Protein AF-A0A1H2CVJ2-F1 (afdb_monomer_lite)

Radius of gyration: 19.76 Å; chains: 1; bounding box: 52×54×50 Å

Organism: NCBI:txid113562

Foldseek 3Di:
DDDPPDDDPCNPPCPVVLDDPCVPPPLVVVQCVVPVQQQAPQPRHGDQDDKDFCDDDSPSPSVGIGGHHAPVCCVVVVDVDHRVVVVVVVVVVVVVVVVVVVVPDPDDPDPVPD

Sequence (114 aa):
MATRQGRTPWEGSTRRRRLPANWDSELKPAAHQRNPQHICHWCGRPDGNDLDHLQRGDDHRIENLDWIHGRNDVLAGRSERNCHGEKSGAEGAAAAAAKLRAQRRPPEPHPAFT

pLDDT: mean 87.21, std 14.04, range [41.03, 98.44]

Secondary structure (DSSP, 8-state):
-----PPPTTTT--GGGGS-TTIIIIIHHHHHHH-TT---TTT--S---EEEESSSSS---GGGEEEE--HHHHHTTS-SS-HHHHHHHHHHHHHHHHHHHHHTSPPPPPTT--

Structure (mmCIF, N/CA/C/O backbone):
data_AF-A0A1H2CVJ2-F1
#
_entry.id   AF-A0A1H2CVJ2-F1
#
loop_
_atom_site.group_PDB
_atom_site.id
_atom_site.type_symbol
_atom_site.label_atom_id
_atom_site.label_alt_id
_atom_site.label_comp_id
_atom_site.label_asym_id
_atom_site.label_entity_id
_atom_site.label_seq_id
_atom_site.pdbx_PDB_ins_code
_atom_site.Cartn_x
_atom_site.Cartn_y
_atom_site.Cartn_z
_atom_site.occupancy
_atom_site.B_iso_or_equiv
_atom_site.auth_seq_id
_atom_site.auth_comp_id
_atom_site.auth_asym_id
_atom_site.auth_atom_id
_atom_site.pdbx_PDB_model_num
ATOM 1 N N . MET A 1 1 ? -2.297 35.483 -21.892 1.00 41.03 1 MET A N 1
ATOM 2 C CA . MET A 1 1 ? -1.311 34.456 -21.489 1.00 41.03 1 MET A CA 1
ATOM 3 C C . MET A 1 1 ? -2.075 33.186 -21.147 1.00 41.03 1 MET A C 1
ATOM 5 O O . MET A 1 1 ? -2.761 33.167 -20.137 1.00 41.03 1 M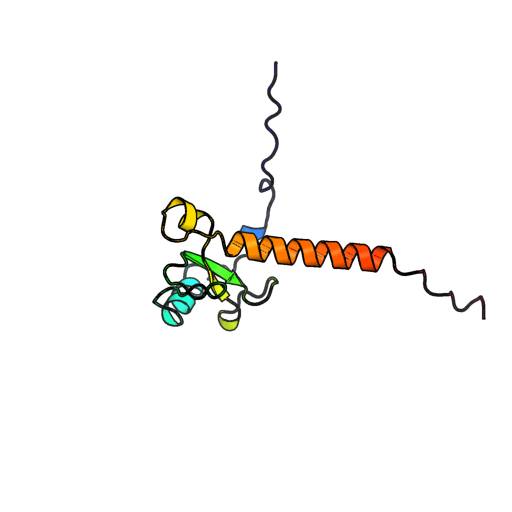ET A O 1
ATOM 9 N N . ALA A 1 2 ? -2.067 32.185 -22.030 1.00 45.09 2 ALA A N 1
ATOM 10 C CA . ALA A 1 2 ? -2.789 30.933 -21.806 1.00 45.09 2 ALA A CA 1
ATOM 11 C C . ALA A 1 2 ? -1.956 30.024 -20.893 1.00 45.09 2 ALA A C 1
ATOM 13 O O . ALA A 1 2 ? -0.855 29.608 -21.256 1.00 45.09 2 ALA A O 1
ATOM 14 N N . THR A 1 3 ? -2.461 29.744 -19.695 1.00 46.62 3 THR A N 1
ATOM 15 C CA . THR A 1 3 ? -1.878 28.757 -18.790 1.00 46.62 3 THR A CA 1
ATOM 16 C C . THR A 1 3 ? -1.999 27.379 -19.436 1.00 46.62 3 THR A C 1
ATOM 18 O O . THR A 1 3 ? -3.095 26.889 -19.699 1.00 46.62 3 THR A O 1
ATOM 21 N N . ARG A 1 4 ? -0.862 26.735 -19.723 1.00 54.53 4 ARG A N 1
ATOM 22 C CA . ARG A 1 4 ? -0.835 25.303 -20.037 1.00 54.53 4 ARG A CA 1
ATOM 23 C C . ARG A 1 4 ? -1.355 24.564 -18.804 1.00 54.53 4 ARG A C 1
ATOM 25 O O . ARG A 1 4 ? -0.613 24.393 -17.842 1.00 54.53 4 ARG A O 1
ATOM 32 N N . GLN A 1 5 ? -2.621 24.154 -18.820 1.00 60.12 5 GLN A N 1
ATOM 33 C CA . GLN A 1 5 ? -3.137 23.175 -17.869 1.00 60.12 5 GLN A CA 1
ATOM 34 C C . GLN A 1 5 ? -2.384 21.867 -18.132 1.00 60.12 5 GLN A C 1
ATOM 36 O O . GLN A 1 5 ? -2.618 21.177 -19.123 1.00 60.12 5 GLN A O 1
ATOM 41 N N . GLY A 1 6 ? -1.365 21.606 -17.314 1.00 57.12 6 GLY A N 1
ATOM 42 C CA . GLY A 1 6 ? -0.583 20.383 -17.383 1.00 57.12 6 GLY A CA 1
ATOM 43 C C . GLY A 1 6 ? -1.474 19.204 -17.020 1.00 57.12 6 GLY A C 1
ATOM 44 O O . GLY A 1 6 ? -2.106 19.224 -15.965 1.00 57.12 6 GLY A O 1
ATOM 45 N N . ARG A 1 7 ? -1.520 18.192 -17.893 1.00 64.62 7 ARG A N 1
ATOM 46 C CA . ARG A 1 7 ? -2.196 16.926 -17.598 1.00 64.62 7 ARG A CA 1
ATOM 47 C C . ARG A 1 7 ? -1.708 16.404 -16.260 1.00 64.62 7 ARG A C 1
ATOM 49 O O . ARG A 1 7 ? -0.497 16.366 -16.017 1.00 64.62 7 ARG A O 1
ATOM 56 N N . THR A 1 8 ? -2.633 16.010 -15.395 1.00 67.25 8 THR A N 1
ATOM 57 C CA . THR A 1 8 ? -2.216 15.417 -14.124 1.00 67.25 8 THR A CA 1
ATOM 58 C C . THR A 1 8 ? -1.526 14.079 -14.416 1.00 67.25 8 THR A C 1
ATOM 60 O O . THR A 1 8 ? -1.923 13.385 -15.352 1.00 67.25 8 THR A O 1
ATOM 63 N N . PRO A 1 9 ? -0.518 13.657 -13.635 1.00 63.38 9 PRO A N 1
ATOM 64 C CA . PRO A 1 9 ? 0.167 12.370 -13.830 1.00 63.38 9 PRO A CA 1
ATOM 65 C C . PRO A 1 9 ? -0.757 11.136 -13.805 1.00 63.38 9 PRO A C 1
ATOM 67 O O . PRO A 1 9 ? -0.338 10.031 -14.139 1.00 63.38 9 PRO A O 1
ATOM 70 N N . TRP A 1 10 ? -2.010 11.322 -13.388 1.00 60.78 10 TRP A N 1
ATOM 71 C CA . TRP A 1 10 ? -3.047 10.301 -13.283 1.00 60.78 10 TRP A CA 1
ATOM 72 C C . TRP A 1 10 ? -4.024 10.313 -14.464 1.00 60.78 10 TRP A C 1
ATOM 74 O O . TRP A 1 10 ? -4.799 9.369 -14.629 1.00 60.78 10 TRP A O 1
ATOM 84 N N . GLU A 1 11 ? -3.990 11.359 -15.288 1.00 57.31 11 GLU A N 1
ATOM 85 C CA . GLU A 1 11 ? -4.869 11.541 -16.434 1.00 57.31 11 GLU A CA 1
ATOM 86 C C . GLU A 1 11 ? -4.541 10.497 -17.512 1.00 57.31 11 GLU A C 1
ATOM 88 O O . GLU A 1 11 ? -3.477 10.518 -18.129 1.00 57.31 11 GLU A O 1
ATOM 93 N N . GLY A 1 12 ? -5.445 9.525 -17.680 1.00 67.56 12 GLY A N 1
ATOM 94 C CA . GLY A 1 12 ? -5.258 8.351 -18.543 1.00 67.56 12 GLY A CA 1
ATOM 95 C C . GLY A 1 12 ? -4.857 7.061 -17.814 1.00 67.56 12 GLY A C 1
ATOM 96 O O . GLY A 1 12 ? -4.758 6.013 -18.450 1.00 67.56 12 GLY A O 1
ATOM 97 N N . SER A 1 13 ? -4.670 7.085 -16.488 1.00 70.19 13 SER A N 1
ATOM 98 C CA . SER A 1 13 ? -4.398 5.869 -15.714 1.00 70.19 13 SER A CA 1
ATOM 99 C C . SER A 1 13 ? -5.608 4.930 -15.722 1.00 70.19 13 SER A C 1
ATOM 101 O O . SER A 1 13 ? -6.662 5.228 -15.161 1.00 70.19 13 SER A O 1
ATOM 103 N N . THR A 1 14 ? -5.449 3.745 -16.311 1.00 72.94 14 THR A N 1
ATOM 104 C CA . THR A 1 14 ? -6.463 2.679 -16.293 1.00 72.94 14 THR A CA 1
ATOM 105 C C . THR A 1 14 ? -6.389 1.816 -15.037 1.00 72.94 14 THR A C 1
ATOM 107 O O . THR A 1 14 ? -7.162 0.873 -14.907 1.00 72.94 14 THR A O 1
ATOM 110 N N . ARG A 1 15 ? -5.499 2.125 -14.080 1.00 75.31 15 ARG A N 1
ATOM 111 C CA . ARG A 1 15 ? -5.264 1.267 -12.907 1.00 75.31 15 ARG A CA 1
ATOM 112 C C . ARG A 1 15 ? -6.530 0.995 -12.103 1.00 75.31 15 ARG A C 1
ATOM 114 O O . ARG A 1 15 ? -6.755 -0.146 -11.732 1.00 75.31 15 ARG A O 1
ATOM 121 N N . ARG A 1 16 ? -7.391 2.003 -11.932 1.00 78.25 16 ARG A N 1
ATOM 122 C CA . ARG A 1 16 ? -8.684 1.846 -11.250 1.00 78.25 16 ARG A CA 1
ATOM 123 C C . ARG A 1 16 ? -9.650 0.919 -11.999 1.00 78.25 16 ARG A C 1
ATOM 125 O O . ARG A 1 16 ? -10.460 0.266 -11.363 1.00 78.25 16 ARG A O 1
ATOM 132 N N . ARG A 1 17 ? -9.549 0.835 -13.332 1.00 81.88 17 ARG A N 1
ATOM 133 C CA . ARG A 1 17 ? -10.369 -0.063 -14.169 1.00 81.88 17 ARG A CA 1
ATOM 134 C C . ARG A 1 17 ? -9.929 -1.527 -14.089 1.00 81.88 17 ARG A C 1
ATOM 136 O O . ARG A 1 17 ? -10.669 -2.385 -14.545 1.00 81.88 17 ARG A O 1
ATOM 143 N N . ARG A 1 18 ? -8.727 -1.800 -13.568 1.00 85.31 18 ARG A N 1
ATOM 144 C CA . ARG A 1 18 ? -8.204 -3.163 -13.379 1.00 85.31 18 ARG A CA 1
ATOM 145 C C . ARG A 1 18 ? -8.593 -3.768 -12.034 1.00 85.31 18 ARG A C 1
ATOM 147 O O . ARG A 1 18 ? -8.323 -4.940 -11.809 1.00 85.31 18 ARG A O 1
ATOM 154 N N . LEU A 1 19 ? -9.211 -2.977 -11.154 1.00 87.75 19 LEU A N 1
ATOM 155 C CA . LEU A 1 19 ? -9.748 -3.508 -9.912 1.00 87.75 19 LEU A CA 1
ATOM 156 C C . LEU A 1 19 ? -10.858 -4.522 -10.234 1.00 87.75 19 LEU A C 1
ATOM 158 O O . LEU A 1 19 ? -11.688 -4.247 -11.108 1.00 87.75 19 LEU A O 1
ATOM 162 N N . PRO A 1 20 ? -10.891 -5.671 -9.5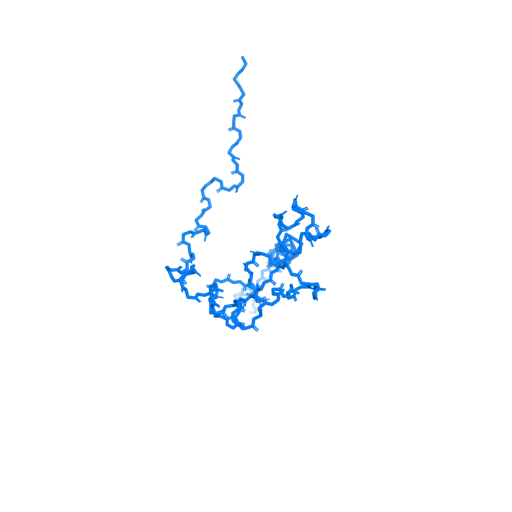41 1.00 91.19 20 PRO A N 1
ATOM 163 C CA . PRO A 1 20 ? -11.981 -6.628 -9.650 1.00 91.19 20 PRO A CA 1
ATOM 164 C C . PRO A 1 20 ? -13.338 -5.979 -9.366 1.00 91.19 20 PRO A C 1
ATOM 166 O O . PRO A 1 20 ? -13.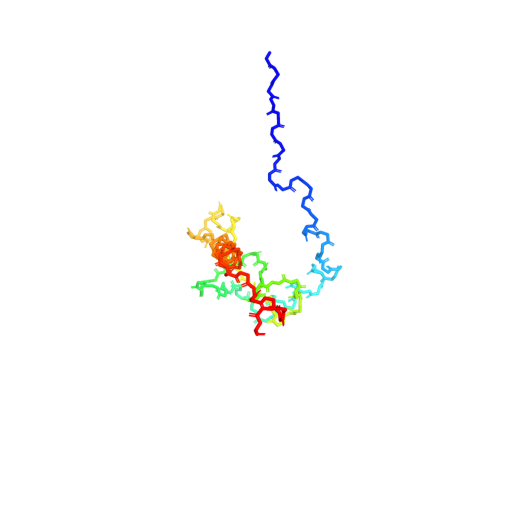453 -5.101 -8.511 1.00 91.19 20 PRO A O 1
ATOM 169 N N . ALA A 1 21 ? -14.393 -6.447 -10.034 1.00 94.12 21 ALA A N 1
ATOM 170 C CA . ALA A 1 21 ? -15.749 -5.943 -9.802 1.00 94.12 21 ALA A CA 1
ATOM 171 C C . ALA A 1 21 ? -16.215 -6.137 -8.344 1.00 94.12 21 ALA A C 1
ATOM 173 O O . ALA A 1 21 ? -17.009 -5.347 -7.844 1.00 94.12 21 ALA A O 1
ATOM 174 N N . ASN A 1 22 ? -15.676 -7.147 -7.653 1.00 93.50 22 ASN A N 1
ATOM 175 C CA . ASN A 1 22 ? -15.978 -7.469 -6.260 1.00 93.50 22 ASN A CA 1
ATOM 176 C C . ASN A 1 22 ? -15.072 -6.755 -5.232 1.00 93.50 22 ASN A C 1
ATOM 178 O O . ASN A 1 22 ? -15.037 -7.133 -4.060 1.00 93.50 22 ASN A O 1
ATOM 182 N N . TRP A 1 23 ? -14.332 -5.720 -5.648 1.00 94.44 23 TRP A N 1
ATOM 183 C CA . TRP A 1 23 ? -13.392 -4.996 -4.786 1.00 94.44 23 TRP A CA 1
ATOM 184 C C . TRP A 1 23 ? -14.038 -4.444 -3.509 1.00 94.44 23 TRP A C 1
ATOM 186 O O . TRP A 1 23 ? -13.587 -4.737 -2.401 1.00 94.44 23 TRP A O 1
ATOM 196 N N . ASP A 1 24 ? -15.111 -3.663 -3.652 1.00 94.19 24 ASP A N 1
ATOM 197 C CA . ASP A 1 24 ? -15.798 -3.057 -2.508 1.00 94.19 24 ASP A CA 1
ATOM 198 C C . ASP A 1 24 ? -16.809 -4.012 -1.847 1.00 94.19 24 ASP A C 1
ATOM 200 O O . ASP A 1 24 ? -17.079 -3.866 -0.657 1.00 94.19 24 ASP A O 1
ATOM 204 N N . SER A 1 25 ? -17.351 -4.991 -2.583 1.00 96.00 25 SER A N 1
ATOM 205 C CA . SER A 1 25 ? -18.395 -5.897 -2.081 1.00 96.00 25 SER A CA 1
ATOM 206 C C . SER A 1 25 ? -17.861 -7.115 -1.328 1.00 96.00 25 SER A C 1
ATOM 208 O O . SER A 1 25 ? -18.553 -7.624 -0.453 1.00 96.00 25 SER A O 1
ATOM 210 N N . GLU A 1 26 ? -16.657 -7.593 -1.654 1.00 96.75 26 GLU A N 1
ATOM 211 C CA . GLU A 1 26 ? -16.113 -8.841 -1.102 1.00 96.75 26 GLU A CA 1
ATOM 212 C C . GLU A 1 26 ? -14.698 -8.662 -0.559 1.00 96.75 26 GLU A C 1
ATOM 214 O O . GLU A 1 26 ? -14.448 -8.973 0.605 1.00 96.75 26 GLU A O 1
ATOM 219 N N . LEU A 1 27 ? -13.774 -8.115 -1.358 1.00 97.19 27 LEU A N 1
ATOM 220 C CA . LEU A 1 27 ? -12.356 -8.063 -0.983 1.00 97.19 27 LEU A CA 1
ATOM 221 C C . LEU A 1 27 ? -12.104 -7.136 0.211 1.00 97.19 27 LEU A C 1
ATOM 223 O O . LEU A 1 27 ? -11.425 -7.525 1.160 1.00 97.19 27 LEU A O 1
ATOM 227 N N . LYS A 1 28 ? -12.693 -5.936 0.215 1.00 96.50 28 LYS A N 1
ATOM 228 C CA . LYS A 1 28 ? -12.613 -5.016 1.360 1.00 96.50 28 LYS A CA 1
ATOM 229 C C . LYS A 1 28 ? -13.216 -5.583 2.649 1.00 96.50 28 LYS A C 1
ATOM 231 O O . LYS A 1 28 ? -12.520 -5.564 3.667 1.00 96.50 28 LYS A O 1
ATOM 236 N N . PRO A 1 29 ? -14.461 -6.097 2.648 1.00 97.81 29 PRO A N 1
ATOM 237 C CA . PRO A 1 29 ? -15.023 -6.760 3.820 1.00 97.81 29 PRO A CA 1
ATOM 238 C C . PRO A 1 29 ? -14.183 -7.945 4.302 1.00 97.81 29 PRO A C 1
ATOM 240 O O . PRO A 1 29 ? -13.931 -8.048 5.500 1.00 97.81 29 PRO A O 1
ATOM 243 N N . ALA A 1 30 ? -13.693 -8.796 3.397 1.00 97.88 30 ALA A N 1
ATOM 244 C CA . ALA A 1 30 ? -12.848 -9.933 3.757 1.00 97.88 30 ALA A CA 1
ATOM 245 C C . ALA A 1 30 ? -11.519 -9.485 4.391 1.00 97.88 30 ALA A C 1
ATOM 247 O O . ALA A 1 30 ? -11.081 -10.056 5.391 1.00 97.88 30 ALA A O 1
ATOM 248 N N . ALA A 1 31 ? -10.903 -8.419 3.873 1.00 97.62 31 ALA A N 1
ATOM 249 C CA . ALA A 1 31 ? -9.675 -7.867 4.443 1.00 97.62 31 ALA A CA 1
ATOM 250 C C . ALA A 1 31 ? -9.920 -7.257 5.828 1.00 97.62 31 ALA A C 1
ATOM 252 O O . ALA A 1 31 ? -9.102 -7.418 6.733 1.00 97.62 31 ALA A O 1
ATOM 253 N N . HIS A 1 32 ? -11.061 -6.590 6.022 1.00 97.81 32 HIS A N 1
ATOM 254 C CA . HIS A 1 32 ? -11.473 -6.111 7.339 1.00 97.81 32 HIS A CA 1
ATOM 255 C C . HIS A 1 32 ? -11.723 -7.271 8.313 1.00 97.81 32 HIS A C 1
ATOM 257 O O . HIS A 1 32 ? -11.252 -7.217 9.439 1.00 97.81 32 HIS A O 1
ATOM 263 N N . GLN A 1 33 ? -12.389 -8.349 7.892 1.00 97.94 33 GLN A N 1
ATOM 264 C CA . GLN A 1 33 ? -12.606 -9.523 8.746 1.00 97.94 33 GLN A CA 1
ATOM 265 C C . GLN A 1 33 ? -11.288 -10.173 9.190 1.00 97.94 33 GLN A C 1
ATOM 267 O O . GLN A 1 33 ? -11.166 -10.574 10.345 1.00 97.94 33 GLN A O 1
ATOM 272 N N . ARG A 1 34 ? -10.290 -10.255 8.298 1.00 97.56 34 ARG A N 1
ATOM 273 C CA . ARG A 1 34 ? -8.969 -10.818 8.620 1.00 97.56 34 ARG A CA 1
ATOM 274 C C . ARG A 1 34 ? -8.144 -9.913 9.539 1.00 97.56 34 ARG A C 1
ATOM 276 O O . ARG A 1 34 ? -7.421 -10.410 10.395 1.00 97.56 34 ARG A O 1
ATOM 283 N N . ASN A 1 35 ? -8.230 -8.600 9.342 1.00 97.69 35 ASN A N 1
ATOM 284 C CA . ASN A 1 35 ? -7.462 -7.595 10.071 1.00 97.69 35 ASN A CA 1
ATOM 285 C C . ASN A 1 35 ? -8.388 -6.435 10.492 1.00 97.69 35 ASN A C 1
ATOM 287 O O . ASN A 1 35 ? -8.378 -5.374 9.863 1.00 97.69 35 ASN A O 1
ATOM 291 N N . PRO A 1 36 ? -9.218 -6.619 11.538 1.00 97.56 36 PRO A N 1
ATOM 292 C CA . PRO A 1 36 ? -10.285 -5.675 11.891 1.00 97.56 36 PRO A CA 1
ATOM 293 C C . PRO A 1 36 ? -9.778 -4.367 12.496 1.00 97.56 36 PRO A C 1
ATOM 295 O O . PRO A 1 36 ? -10.466 -3.355 12.423 1.00 97.56 36 PRO A O 1
ATOM 298 N N . GLN A 1 37 ? -8.568 -4.376 13.058 1.00 97.12 37 GLN A N 1
ATOM 299 C CA . GLN A 1 37 ? -7.893 -3.184 13.580 1.00 97.12 37 GLN A CA 1
ATOM 300 C C . GLN A 1 37 ? -7.158 -2.398 12.486 1.00 97.12 37 GLN A C 1
ATOM 302 O O . GLN A 1 37 ? -6.510 -1.393 12.780 1.00 97.12 37 GLN A O 1
ATOM 307 N N . HIS A 1 38 ? -7.217 -2.888 11.242 1.00 97.56 38 HIS A N 1
ATOM 308 C CA . HIS A 1 38 ? -6.526 -2.306 10.098 1.00 97.56 38 HIS A CA 1
ATOM 309 C C . HIS A 1 38 ? -5.037 -2.076 10.379 1.00 97.56 38 HIS A C 1
ATOM 311 O O . HIS A 1 38 ? -4.482 -1.014 10.091 1.00 97.56 38 HIS A O 1
ATOM 317 N N . ILE A 1 39 ? -4.384 -3.071 10.989 1.00 98.06 39 ILE A N 1
ATOM 318 C CA . ILE A 1 39 ? -2.951 -3.012 11.263 1.00 98.06 39 ILE A CA 1
ATOM 319 C C . ILE A 1 39 ? -2.213 -2.904 9.933 1.00 98.06 39 ILE A C 1
ATOM 321 O O . ILE A 1 39 ? -2.276 -3.810 9.106 1.00 98.06 39 ILE A O 1
ATOM 325 N N . CYS A 1 40 ? -1.502 -1.799 9.739 1.00 98.00 40 CYS A N 1
ATOM 326 C CA . CYS A 1 40 ? -0.718 -1.535 8.549 1.00 98.00 40 CYS A CA 1
ATOM 327 C C . CYS A 1 40 ? 0.352 -2.616 8.374 1.00 98.00 40 CYS A C 1
ATOM 329 O O . CYS A 1 40 ? 1.264 -2.730 9.196 1.00 98.00 40 CYS A O 1
ATOM 331 N N . HIS A 1 41 ? 0.301 -3.365 7.274 1.00 97.50 41 HIS A N 1
ATOM 332 C CA . HIS A 1 41 ? 1.225 -4.477 7.031 1.00 97.50 41 HIS A CA 1
ATOM 333 C C . HIS A 1 41 ? 2.685 -4.033 6.808 1.00 97.50 41 HIS A C 1
ATOM 335 O O . HIS A 1 41 ? 3.594 -4.860 6.782 1.00 97.50 41 HIS A O 1
ATOM 341 N N . TRP A 1 42 ? 2.922 -2.733 6.603 1.00 96.44 42 TRP A N 1
ATOM 342 C CA . TRP A 1 42 ? 4.254 -2.173 6.364 1.00 96.44 42 TRP A CA 1
ATOM 343 C C . TRP A 1 42 ? 4.926 -1.666 7.641 1.00 96.44 42 TRP A C 1
ATOM 345 O O . TRP A 1 42 ? 6.115 -1.896 7.847 1.00 96.44 42 TRP A O 1
ATOM 355 N N . CYS A 1 43 ? 4.190 -0.946 8.494 1.00 96.44 43 CYS A N 1
ATOM 356 C CA . CYS A 1 43 ? 4.747 -0.320 9.700 1.00 96.44 43 CYS A CA 1
ATOM 357 C C . CYS A 1 43 ? 4.245 -0.934 11.016 1.00 96.44 43 CYS A C 1
ATOM 359 O O . CYS A 1 43 ? 4.772 -0.590 12.073 1.00 96.44 43 CYS A O 1
ATOM 361 N N . GLY A 1 44 ? 3.238 -1.811 10.968 1.00 96.75 44 GLY A N 1
ATOM 362 C CA . GLY A 1 44 ? 2.683 -2.518 12.124 1.00 96.75 44 GLY A CA 1
ATOM 363 C C . GLY A 1 44 ? 1.772 -1.689 13.035 1.00 96.75 44 GLY A C 1
ATOM 364 O O . GLY A 1 44 ? 1.408 -2.162 14.107 1.00 96.75 44 GLY A O 1
ATOM 365 N N . ARG A 1 45 ? 1.411 -0.456 12.657 1.00 97.12 45 ARG A N 1
ATOM 366 C CA . ARG A 1 45 ? 0.516 0.421 13.441 1.00 97.12 45 ARG A CA 1
ATOM 367 C C . ARG A 1 45 ? -0.940 0.317 12.962 1.00 97.12 45 ARG A C 1
ATOM 369 O O . ARG A 1 45 ? -1.133 0.072 11.773 1.00 97.12 45 ARG A O 1
ATOM 376 N N . PRO A 1 46 ? -1.942 0.508 13.840 1.00 96.88 46 PRO A N 1
ATOM 377 C CA . PRO A 1 46 ? -3.359 0.431 13.472 1.00 96.88 46 PRO A CA 1
ATOM 378 C C . PRO A 1 46 ? -3.797 1.567 12.540 1.00 96.88 46 PRO A C 1
ATOM 380 O O . PRO A 1 46 ? -3.019 2.477 12.246 1.00 96.88 46 PRO A O 1
ATOM 383 N N . ASP A 1 47 ? -5.057 1.513 12.110 1.00 94.81 47 ASP A N 1
ATOM 384 C CA . ASP A 1 47 ? -5.764 2.580 11.386 1.00 94.81 47 ASP A CA 1
ATOM 385 C C . ASP A 1 47 ? -5.280 2.834 9.942 1.00 94.81 47 ASP A C 1
ATOM 387 O O . ASP A 1 47 ? -5.305 3.966 9.450 1.00 94.81 47 ASP A O 1
ATOM 391 N N . GLY A 1 48 ? -4.818 1.790 9.243 1.00 95.88 48 GLY A N 1
ATOM 392 C CA . GLY A 1 48 ? -4.563 1.841 7.799 1.00 95.88 48 GLY A CA 1
ATOM 393 C C . GLY A 1 48 ? -5.863 1.861 6.993 1.00 95.88 48 GLY A C 1
ATOM 394 O O . GLY A 1 48 ? -6.695 0.981 7.157 1.00 95.88 48 GLY A O 1
ATOM 395 N N . ASN A 1 49 ? -6.059 2.828 6.096 1.00 95.62 49 ASN A N 1
ATOM 396 C CA . ASN A 1 49 ? -7.355 2.985 5.417 1.00 95.62 49 ASN A CA 1
ATOM 397 C C . ASN A 1 49 ? -7.336 2.634 3.920 1.00 95.62 49 ASN A C 1
ATOM 399 O O . ASN A 1 49 ? -8.387 2.608 3.274 1.00 95.62 49 ASN A O 1
ATOM 403 N N . ASP A 1 50 ? -6.158 2.355 3.366 1.00 95.31 50 ASP A N 1
ATOM 404 C CA . ASP A 1 50 ? -6.001 1.894 1.991 1.00 95.31 50 ASP A CA 1
ATOM 405 C C . ASP A 1 50 ? -5.676 0.392 1.986 1.00 95.31 50 ASP A C 1
ATOM 407 O O . ASP A 1 50 ? -4.956 -0.097 2.853 1.00 95.31 50 ASP A O 1
ATOM 411 N N . LEU A 1 51 ? -6.195 -0.343 0.998 1.00 95.75 51 LEU A N 1
ATOM 412 C CA . LEU A 1 51 ? -5.744 -1.707 0.715 1.00 95.75 51 LEU A CA 1
ATOM 413 C C . LEU A 1 51 ? -4.607 -1.670 -0.292 1.00 95.75 51 LEU A C 1
ATOM 415 O O . LEU A 1 51 ? -4.729 -1.025 -1.337 1.00 95.75 51 LEU A O 1
ATOM 419 N N . ASP A 1 52 ? -3.550 -2.417 -0.005 1.00 96.12 52 ASP A N 1
ATOM 420 C CA . ASP A 1 52 ? -2.417 -2.577 -0.903 1.00 96.12 52 ASP A CA 1
ATOM 421 C C . ASP A 1 52 ? -1.978 -4.035 -1.009 1.00 96.12 52 ASP A C 1
ATOM 423 O O . ASP A 1 52 ? -2.305 -4.891 -0.185 1.00 96.12 52 ASP A O 1
ATOM 427 N N . HIS A 1 53 ? -1.243 -4.311 -2.078 1.00 96.19 53 HIS A N 1
ATOM 428 C CA . HIS A 1 53 ? -0.697 -5.620 -2.352 1.00 96.19 53 HIS A CA 1
ATOM 429 C C . HIS A 1 53 ? 0.504 -5.916 -1.451 1.00 96.19 53 HIS A C 1
ATOM 431 O O . HIS A 1 53 ? 1.481 -5.167 -1.466 1.00 96.19 53 HIS A O 1
ATOM 437 N N . LEU A 1 54 ? 0.512 -7.053 -0.758 1.00 95.56 54 LEU A N 1
ATOM 438 C CA . LEU A 1 54 ? 1.681 -7.540 -0.022 1.00 95.56 54 LEU A CA 1
ATOM 439 C C . LEU A 1 54 ? 2.854 -7.800 -0.976 1.00 95.56 54 LEU A C 1
ATOM 441 O O . LEU A 1 54 ? 3.979 -7.361 -0.736 1.00 95.56 54 LEU A O 1
ATOM 445 N N . GLN A 1 55 ? 2.573 -8.467 -2.095 1.00 93.88 55 GLN A N 1
ATOM 446 C CA . GLN A 1 55 ? 3.492 -8.662 -3.209 1.00 93.88 55 GLN A CA 1
ATOM 447 C C . GLN A 1 55 ? 3.010 -7.862 -4.413 1.00 93.88 55 GLN A C 1
ATOM 449 O O . GLN A 1 55 ? 1.885 -8.030 -4.884 1.00 93.88 55 GLN A O 1
ATOM 454 N N . ARG A 1 56 ? 3.889 -7.006 -4.943 1.00 90.81 56 ARG A N 1
ATOM 455 C CA . ARG A 1 56 ? 3.598 -6.178 -6.119 1.00 90.81 56 ARG A CA 1
ATOM 456 C C . ARG A 1 56 ? 3.054 -7.009 -7.287 1.00 90.81 56 ARG A C 1
ATOM 458 O O . ARG A 1 56 ? 3.575 -8.078 -7.592 1.00 90.81 56 ARG A O 1
ATOM 465 N N . GLY A 1 57 ? 2.087 -6.465 -8.016 1.00 88.88 57 GLY A N 1
ATOM 466 C CA . GLY A 1 57 ? 1.505 -7.141 -9.172 1.00 88.88 57 GLY A CA 1
ATOM 467 C C . GLY A 1 57 ? 0.086 -6.671 -9.454 1.00 88.88 57 GLY A C 1
ATOM 468 O O . GLY A 1 57 ? -0.276 -5.553 -9.099 1.00 88.88 57 GLY A O 1
ATOM 469 N N . ASP A 1 58 ? -0.677 -7.534 -10.120 1.00 90.38 58 ASP A N 1
ATOM 470 C CA . ASP A 1 58 ? -2.116 -7.372 -10.398 1.00 90.38 58 ASP A CA 1
ATOM 471 C C . ASP A 1 58 ? -2.922 -8.525 -9.752 1.00 90.38 58 ASP A C 1
ATOM 473 O O . ASP A 1 58 ? -4.047 -8.822 -10.150 1.00 90.38 58 ASP A O 1
ATOM 477 N N . ASP A 1 59 ? -2.312 -9.223 -8.785 1.00 94.25 59 ASP A N 1
ATOM 478 C CA . ASP A 1 59 ? -2.928 -10.318 -8.036 1.00 94.25 59 ASP A CA 1
ATOM 479 C C . ASP A 1 59 ? -3.729 -9.761 -6.858 1.00 94.25 59 ASP A C 1
ATOM 481 O O . ASP A 1 59 ? -3.178 -9.496 -5.791 1.00 94.25 59 ASP A O 1
ATOM 485 N N . HIS A 1 60 ? -5.033 -9.606 -7.075 1.00 95.38 60 HIS A N 1
ATOM 486 C CA . HIS A 1 60 ? -5.982 -9.053 -6.110 1.00 95.38 60 HIS A CA 1
ATOM 487 C C . HIS A 1 60 ? -6.647 -10.129 -5.232 1.00 95.38 60 HIS A C 1
ATOM 489 O O . HIS A 1 60 ? -7.701 -9.877 -4.645 1.00 95.38 60 HIS A O 1
ATOM 495 N N . ARG A 1 61 ? -6.092 -11.348 -5.161 1.00 95.56 61 ARG A N 1
ATOM 496 C CA . ARG A 1 61 ? -6.573 -12.358 -4.210 1.00 95.56 61 ARG A CA 1
ATOM 497 C C . ARG A 1 61 ? -6.397 -11.852 -2.783 1.00 95.56 61 ARG A C 1
ATOM 499 O O . ARG A 1 61 ? -5.430 -11.152 -2.482 1.00 95.56 61 ARG A O 1
ATOM 506 N N . ILE A 1 62 ? -7.319 -12.219 -1.897 1.00 96.69 62 ILE A N 1
ATOM 507 C CA . ILE A 1 62 ? -7.354 -11.682 -0.536 1.00 96.69 62 ILE A CA 1
ATOM 508 C C . ILE A 1 62 ? -6.060 -11.966 0.234 1.00 96.69 62 ILE A C 1
ATOM 510 O O . ILE A 1 62 ? -5.603 -11.126 1.004 1.00 96.69 62 ILE A O 1
ATOM 514 N N . GLU A 1 63 ? -5.405 -13.097 -0.023 1.00 96.69 63 GLU A N 1
ATOM 515 C CA . GLU A 1 63 ? -4.125 -13.479 0.583 1.00 96.69 63 GLU A CA 1
ATOM 516 C C . GLU A 1 63 ? -2.992 -12.503 0.245 1.00 96.69 63 GLU A C 1
ATOM 518 O O . GLU A 1 63 ? -2.018 -12.424 0.987 1.00 96.69 63 GLU A O 1
ATOM 523 N N . ASN A 1 64 ? -3.118 -11.758 -0.856 1.00 97.50 64 ASN A N 1
ATOM 524 C CA . ASN A 1 64 ? -2.140 -10.773 -1.294 1.00 97.50 64 ASN A CA 1
ATOM 525 C C . ASN A 1 64 ? -2.552 -9.329 -0.980 1.00 97.50 64 ASN A C 1
ATOM 527 O O . ASN A 1 64 ? -1.830 -8.420 -1.364 1.00 97.50 64 ASN A O 1
ATOM 531 N N . LEU A 1 65 ? -3.674 -9.083 -0.302 1.00 97.62 65 LEU A N 1
ATOM 532 C CA . LEU A 1 65 ? -4.143 -7.733 0.028 1.00 97.62 65 LEU A CA 1
ATOM 533 C C . LEU A 1 65 ? -4.147 -7.522 1.535 1.00 97.62 65 LEU A C 1
ATOM 535 O O . LEU A 1 65 ? -4.651 -8.382 2.247 1.00 97.62 65 LEU A O 1
ATOM 539 N N . ASP A 1 66 ? -3.654 -6.389 2.027 1.00 98.06 66 ASP A N 1
ATOM 540 C CA . ASP A 1 66 ? -3.818 -5.984 3.431 1.00 98.06 66 ASP A CA 1
ATOM 541 C C . ASP A 1 66 ? -3.854 -4.457 3.575 1.00 98.06 66 ASP A C 1
ATOM 543 O O . ASP A 1 66 ? -3.582 -3.715 2.628 1.00 98.06 66 ASP A O 1
ATOM 547 N N . TRP A 1 67 ? -4.214 -3.985 4.766 1.00 98.25 67 TRP A N 1
ATOM 548 C CA . TRP A 1 67 ? -4.318 -2.568 5.084 1.00 98.25 67 TRP A CA 1
ATOM 549 C C . TRP A 1 67 ? -2.946 -1.906 5.153 1.00 98.25 67 TRP A C 1
ATOM 551 O O . TRP A 1 67 ? -1.974 -2.470 5.663 1.00 98.25 67 TRP A O 1
ATOM 561 N N . ILE A 1 68 ? -2.872 -0.670 4.675 1.00 98.44 68 ILE A N 1
ATOM 562 C CA . ILE A 1 68 ? -1.678 0.165 4.714 1.00 98.44 68 ILE A CA 1
ATOM 563 C C . ILE A 1 68 ? -2.063 1.627 4.948 1.00 98.44 68 ILE A C 1
ATOM 565 O O . ILE A 1 68 ? -3.138 2.080 4.552 1.00 98.44 68 ILE A O 1
ATOM 569 N N . HIS A 1 69 ? -1.166 2.393 5.574 1.00 98.31 69 HIS A N 1
ATOM 570 C CA . HIS A 1 69 ? -1.340 3.841 5.674 1.00 98.31 69 HIS A CA 1
ATOM 571 C C . HIS A 1 69 ? -1.115 4.519 4.328 1.00 98.31 69 HIS A C 1
ATOM 573 O O . HIS A 1 69 ? -0.018 4.470 3.759 1.00 98.31 69 HIS 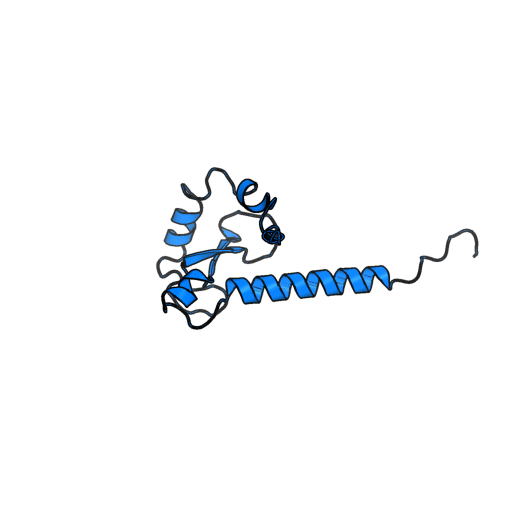A O 1
ATOM 579 N N . GLY A 1 70 ? -2.156 5.185 3.848 1.00 97.00 70 GLY A N 1
ATOM 580 C CA . GLY A 1 70 ? -2.150 5.977 2.632 1.00 97.00 70 GLY A CA 1
ATOM 581 C C . GLY A 1 70 ? -1.897 7.462 2.861 1.00 97.00 70 GLY A C 1
ATOM 582 O O . GLY A 1 70 ? -1.722 7.953 3.978 1.00 97.00 70 GLY A O 1
ATOM 583 N N . ARG A 1 71 ? -1.966 8.238 1.773 1.00 94.75 71 ARG A N 1
ATOM 584 C CA . ARG A 1 71 ? -1.871 9.706 1.849 1.00 94.75 71 ARG A CA 1
ATOM 585 C C . ARG A 1 71 ? -3.006 10.305 2.680 1.00 94.75 71 ARG A C 1
ATOM 587 O O . ARG A 1 71 ? -2.780 11.280 3.391 1.00 94.75 71 ARG A O 1
ATOM 594 N N . ASN A 1 72 ? -4.202 9.729 2.593 1.00 94.25 72 ASN A N 1
ATOM 595 C CA . ASN A 1 72 ? -5.365 10.213 3.329 1.00 94.25 72 ASN A CA 1
ATOM 596 C C . ASN A 1 72 ? -5.221 10.004 4.842 1.00 94.25 72 ASN A C 1
ATOM 598 O O . ASN A 1 72 ? -5.723 10.825 5.602 1.00 94.25 72 ASN A O 1
ATOM 602 N N . ASP A 1 73 ? -4.492 8.973 5.278 1.00 95.94 73 ASP A N 1
ATOM 603 C CA . ASP A 1 73 ? -4.214 8.743 6.701 1.00 95.94 73 ASP A CA 1
ATOM 604 C C . ASP A 1 73 ? -3.281 9.808 7.270 1.00 95.94 73 ASP A C 1
ATOM 606 O O . ASP A 1 73 ? -3.497 10.287 8.382 1.00 95.94 73 ASP A O 1
ATOM 610 N N . VAL A 1 74 ? -2.313 10.261 6.469 1.00 95.75 74 VAL A N 1
ATOM 611 C CA . VAL A 1 74 ? -1.455 11.398 6.826 1.00 95.75 74 VAL A CA 1
ATOM 612 C C . VAL A 1 74 ? -2.249 12.696 6.905 1.00 95.75 74 VAL A C 1
ATOM 614 O O . VAL A 1 74 ? -2.120 13.446 7.868 1.00 95.75 74 VAL A O 1
ATOM 617 N N . LEU A 1 75 ? -3.104 12.964 5.915 1.00 95.69 75 LEU A N 1
ATOM 618 C CA . LEU A 1 75 ? -3.919 14.183 5.894 1.00 95.69 75 LEU A CA 1
ATOM 619 C C . LEU A 1 75 ? -4.941 14.236 7.038 1.00 95.69 75 LEU A C 1
ATOM 621 O O . LEU A 1 75 ? -5.277 15.323 7.497 1.00 95.69 75 LEU A O 1
ATOM 625 N N . ALA A 1 76 ? -5.418 13.080 7.498 1.00 94.81 76 ALA A N 1
ATOM 626 C CA . ALA A 1 76 ? -6.346 12.967 8.616 1.00 94.81 76 ALA A CA 1
ATOM 627 C C . ALA A 1 76 ? -5.656 12.865 9.990 1.00 94.81 76 ALA A C 1
ATOM 629 O O . ALA A 1 76 ? -6.349 12.723 10.995 1.00 94.81 76 ALA A O 1
ATOM 630 N N . GLY A 1 77 ? -4.319 12.897 10.051 1.00 94.62 77 GLY A N 1
ATOM 631 C CA . GLY A 1 77 ? -3.563 12.782 11.303 1.00 94.62 77 GLY A CA 1
ATOM 632 C C . GLY A 1 77 ? -3.583 11.389 11.948 1.00 94.62 77 GLY A C 1
ATOM 633 O O . GLY A 1 77 ? -3.204 11.262 13.107 1.00 94.62 77 GLY A O 1
ATOM 634 N N . ARG A 1 78 ? -4.007 10.343 11.222 1.00 92.31 78 ARG A N 1
ATOM 635 C CA . ARG A 1 78 ? -4.007 8.946 11.706 1.00 92.31 78 ARG A CA 1
ATOM 636 C C . ARG A 1 78 ? -2.628 8.298 11.641 1.00 92.31 78 ARG A C 1
ATOM 638 O O . ARG A 1 78 ? -2.330 7.385 12.401 1.00 92.31 78 ARG A O 1
ATOM 645 N N . SER A 1 79 ? -1.783 8.761 10.725 1.00 95.69 79 SER A N 1
ATOM 646 C CA . SER A 1 79 ? -0.414 8.277 10.583 1.00 95.69 79 SER A CA 1
ATOM 647 C C . SER A 1 79 ? 0.525 9.415 10.223 1.00 95.69 79 SER A C 1
ATOM 649 O O . SER A 1 79 ? 0.191 10.292 9.436 1.00 95.69 79 SER A O 1
ATOM 651 N N . GLU A 1 80 ? 1.737 9.389 10.760 1.00 95.38 80 GLU A N 1
ATOM 652 C CA . GLU A 1 80 ? 2.791 10.341 10.392 1.00 95.38 80 GLU A CA 1
ATOM 653 C C . GLU A 1 80 ? 3.439 9.986 9.041 1.00 95.38 80 GLU A C 1
ATOM 655 O O . GLU A 1 80 ? 4.141 10.806 8.448 1.00 95.38 80 GLU A O 1
ATOM 660 N N . ARG A 1 81 ? 3.218 8.761 8.538 1.00 93.56 81 ARG A N 1
ATOM 661 C CA . ARG A 1 81 ? 3.898 8.213 7.356 1.00 93.56 81 ARG A CA 1
ATOM 662 C C . ARG A 1 81 ? 2.920 7.806 6.265 1.00 93.56 81 ARG A C 1
ATOM 664 O O . ARG A 1 81 ? 1.917 7.144 6.511 1.00 93.56 81 ARG A O 1
ATOM 671 N N . ASN A 1 82 ? 3.277 8.128 5.024 1.00 96.69 82 ASN A N 1
ATOM 672 C CA . ASN A 1 82 ? 2.589 7.625 3.837 1.00 96.69 82 ASN A CA 1
ATOM 673 C C . ASN A 1 82 ? 3.221 6.290 3.409 1.00 96.69 82 ASN A C 1
ATOM 675 O O . ASN A 1 82 ? 3.953 6.240 2.418 1.00 96.69 82 ASN A O 1
ATOM 679 N N . CYS A 1 83 ? 2.969 5.224 4.174 1.00 98.06 83 CYS A N 1
ATOM 680 C CA . CYS A 1 83 ? 3.579 3.908 3.957 1.00 98.06 83 CYS A CA 1
ATOM 681 C C . CYS A 1 83 ? 3.317 3.360 2.548 1.00 98.06 83 CYS A C 1
ATOM 683 O O . CYS A 1 83 ? 4.238 2.850 1.913 1.00 98.06 83 CYS A O 1
ATOM 685 N N . HIS A 1 84 ? 2.102 3.529 2.024 1.00 97.00 84 HIS A N 1
ATOM 686 C CA . HIS A 1 84 ? 1.759 3.108 0.667 1.00 97.00 84 HIS A CA 1
ATOM 687 C C . HIS A 1 84 ? 2.592 3.849 -0.391 1.00 97.00 84 HIS A C 1
ATOM 689 O O . HIS A 1 84 ? 3.139 3.238 -1.311 1.00 97.00 84 HIS A O 1
ATOM 695 N N . GLY A 1 85 ? 2.758 5.166 -0.234 1.00 95.19 85 GLY A N 1
ATOM 696 C CA . GLY A 1 85 ? 3.606 5.964 -1.120 1.00 95.19 85 GLY A CA 1
ATOM 697 C C . GLY A 1 85 ? 5.082 5.564 -1.059 1.00 95.19 85 GLY A C 1
ATOM 698 O O . GLY A 1 85 ? 5.726 5.445 -2.101 1.00 95.19 85 GLY A O 1
ATOM 699 N N . GLU A 1 86 ? 5.611 5.322 0.142 1.00 96.31 86 GLU A N 1
ATOM 700 C CA . GLU A 1 86 ? 6.993 4.871 0.342 1.00 96.31 86 GLU A CA 1
ATOM 701 C C . GLU A 1 86 ? 7.244 3.496 -0.294 1.00 96.31 86 GLU A C 1
ATOM 703 O O . GLU A 1 86 ? 8.204 3.334 -1.052 1.00 96.31 86 GLU A O 1
ATOM 708 N N . LYS A 1 87 ? 6.347 2.531 -0.054 1.00 95.12 87 LYS A N 1
ATOM 709 C CA . LYS A 1 87 ? 6.389 1.198 -0.665 1.00 95.12 87 LYS A CA 1
ATOM 710 C C . LYS A 1 87 ? 6.366 1.275 -2.185 1.00 95.12 87 LYS A C 1
ATOM 712 O O . LYS A 1 87 ? 7.257 0.742 -2.847 1.00 95.12 87 LYS A O 1
ATOM 717 N N . SER A 1 88 ? 5.386 1.982 -2.746 1.00 92.69 88 SER A N 1
ATOM 718 C CA . SER A 1 88 ? 5.246 2.123 -4.198 1.00 92.69 88 SER A CA 1
ATOM 719 C C . SER A 1 88 ? 6.468 2.810 -4.823 1.00 92.69 88 SER A C 1
ATOM 721 O O . SER A 1 88 ? 6.948 2.401 -5.885 1.00 92.69 88 SER A O 1
ATOM 723 N N . GLY A 1 89 ? 7.033 3.809 -4.136 1.00 91.44 89 GLY A N 1
ATOM 724 C CA . GLY A 1 89 ? 8.286 4.454 -4.522 1.00 91.44 89 GLY A CA 1
ATOM 725 C C . GLY A 1 89 ? 9.463 3.476 -4.563 1.00 91.44 89 GLY A C 1
ATOM 726 O O . GLY A 1 89 ? 10.180 3.423 -5.566 1.00 91.44 89 GLY A O 1
ATOM 727 N N . ALA A 1 90 ? 9.626 2.655 -3.523 1.00 92.88 90 ALA A N 1
ATOM 728 C CA . ALA A 1 90 ? 10.667 1.629 -3.459 1.00 92.88 90 ALA A CA 1
ATOM 729 C C . ALA A 1 90 ? 10.522 0.585 -4.584 1.00 92.88 90 ALA A C 1
ATOM 731 O O . ALA A 1 90 ? 11.498 0.250 -5.260 1.00 92.88 90 ALA A O 1
ATOM 732 N N . GLU A 1 91 ? 9.301 0.123 -4.861 1.00 92.00 91 GLU A N 1
ATOM 733 C 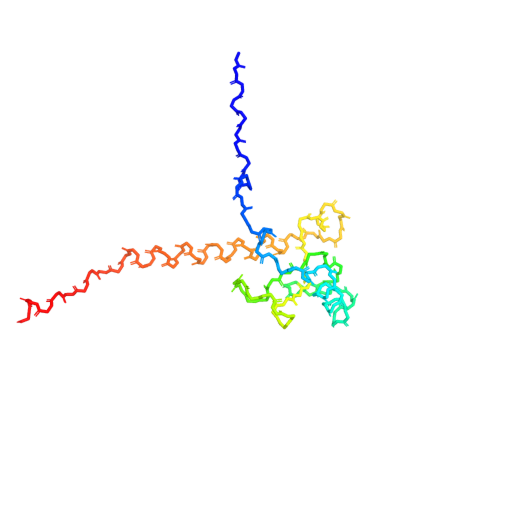CA . GLU A 1 91 ? 9.016 -0.813 -5.956 1.00 92.00 91 GLU A CA 1
ATOM 734 C C . GLU A 1 91 ? 9.292 -0.213 -7.344 1.00 92.00 91 GLU A C 1
ATOM 736 O O . GLU A 1 91 ? 9.773 -0.907 -8.254 1.00 92.00 91 GLU A O 1
ATOM 741 N N . GLY A 1 92 ? 8.976 1.072 -7.520 1.00 89.50 92 GLY A N 1
ATOM 742 C CA . GLY A 1 92 ? 9.267 1.834 -8.730 1.00 89.50 92 GLY A CA 1
ATOM 743 C C . GLY A 1 92 ? 10.770 1.986 -8.958 1.00 89.50 92 GLY A C 1
ATOM 744 O O . GLY A 1 92 ? 11.255 1.700 -10.056 1.00 89.50 92 GLY A O 1
ATOM 745 N N . ALA A 1 93 ? 11.515 2.352 -7.912 1.00 92.19 93 ALA A N 1
ATOM 746 C CA . ALA A 1 93 ? 12.971 2.461 -7.949 1.00 92.19 93 ALA A CA 1
ATOM 747 C C . ALA A 1 93 ? 13.631 1.113 -8.278 1.00 92.19 93 ALA A C 1
ATOM 749 O O . ALA A 1 93 ? 14.489 1.044 -9.162 1.00 92.19 93 ALA A O 1
ATOM 750 N N . ALA A 1 94 ? 13.176 0.025 -7.651 1.00 90.69 94 ALA A N 1
ATOM 751 C CA . ALA A 1 94 ? 13.652 -1.323 -7.948 1.00 90.69 94 ALA A CA 1
ATOM 752 C C . ALA A 1 94 ? 13.397 -1.717 -9.416 1.00 90.69 94 ALA A C 1
ATOM 754 O O . ALA A 1 94 ? 14.287 -2.248 -10.082 1.00 90.69 94 ALA A O 1
ATOM 755 N N . ALA A 1 95 ? 12.213 -1.404 -9.959 1.00 88.69 95 ALA A N 1
ATOM 756 C CA . ALA A 1 95 ? 11.895 -1.672 -11.364 1.00 88.69 95 ALA A CA 1
ATOM 757 C C . ALA A 1 95 ? 12.757 -0.845 -12.332 1.00 88.69 95 ALA A C 1
ATOM 759 O O . ALA A 1 95 ? 13.206 -1.362 -13.357 1.00 88.69 95 ALA A O 1
ATOM 760 N N . ALA A 1 96 ? 13.011 0.427 -12.019 1.00 90.44 96 ALA A N 1
ATOM 761 C CA . ALA A 1 96 ? 13.894 1.278 -12.812 1.00 90.44 96 ALA A CA 1
ATOM 762 C C . ALA A 1 96 ? 15.339 0.753 -12.802 1.00 90.44 96 ALA A C 1
ATOM 764 O O . ALA A 1 96 ? 15.955 0.624 -13.861 1.00 90.44 96 ALA A O 1
ATOM 765 N N . ALA A 1 97 ? 15.852 0.366 -11.631 1.00 90.12 97 ALA A N 1
ATOM 766 C CA . ALA A 1 97 ? 17.178 -0.228 -11.494 1.00 90.12 97 ALA A CA 1
ATOM 767 C C . ALA A 1 97 ? 17.309 -1.540 -12.289 1.00 90.12 97 ALA A C 1
ATOM 769 O O . ALA A 1 97 ? 18.312 -1.745 -12.973 1.00 90.12 97 ALA A O 1
ATOM 770 N N . ALA A 1 98 ? 16.288 -2.404 -12.262 1.00 88.06 98 ALA A N 1
ATOM 771 C CA . ALA A 1 98 ? 16.266 -3.636 -13.050 1.00 88.06 98 ALA A CA 1
ATOM 772 C C . ALA A 1 98 ? 16.323 -3.361 -14.564 1.00 88.06 98 ALA A C 1
ATOM 774 O O . ALA A 1 98 ? 17.105 -3.992 -15.275 1.00 88.06 98 ALA A O 1
ATOM 775 N N . LYS A 1 99 ? 15.563 -2.370 -15.055 1.00 87.69 99 LYS A N 1
ATOM 776 C CA . LYS A 1 99 ? 15.608 -1.951 -16.467 1.00 87.69 99 LYS A CA 1
ATOM 777 C C . LYS A 1 99 ? 16.988 -1.436 -16.871 1.00 87.69 99 LYS A C 1
ATOM 779 O O . LYS A 1 99 ? 17.499 -1.835 -17.913 1.00 87.69 99 LYS A O 1
ATOM 784 N N . LEU A 1 100 ? 17.610 -0.598 -16.041 1.00 87.81 100 LEU A N 1
ATOM 785 C CA . LEU A 1 100 ? 18.961 -0.088 -16.300 1.00 87.81 100 LEU A CA 1
ATOM 786 C C . LEU A 1 100 ? 19.999 -1.215 -16.350 1.00 87.81 100 LEU A C 1
ATOM 788 O O . LEU A 1 100 ? 20.876 -1.199 -17.209 1.00 87.81 100 LEU A O 1
ATOM 792 N N . ARG A 1 101 ? 19.895 -2.217 -15.467 1.00 81.38 101 ARG A N 1
ATOM 793 C CA . ARG A 1 101 ? 20.764 -3.405 -15.505 1.00 81.38 101 ARG A CA 1
ATOM 794 C C . ARG A 1 101 ? 20.581 -4.199 -16.798 1.00 81.38 101 ARG A C 1
ATOM 796 O O . ARG A 1 101 ? 21.575 -4.563 -17.412 1.00 81.38 101 ARG A O 1
ATOM 803 N N . ALA A 1 102 ? 19.339 -4.416 -17.233 1.00 80.00 102 ALA A N 1
ATOM 804 C CA . ALA A 1 102 ? 19.050 -5.125 -18.480 1.00 80.00 102 ALA A CA 1
ATOM 805 C C . ALA A 1 102 ? 19.618 -4.398 -19.712 1.00 80.00 102 ALA A C 1
ATOM 807 O O . ALA A 1 102 ? 20.199 -5.036 -20.581 1.00 80.00 102 ALA A O 1
ATOM 808 N N . GLN A 1 103 ? 19.525 -3.065 -19.753 1.00 79.69 103 GLN A N 1
ATOM 809 C CA . GLN A 1 103 ? 20.089 -2.245 -20.836 1.00 79.69 103 GLN A CA 1
ATOM 810 C C . GLN A 1 103 ? 21.623 -2.259 -20.882 1.00 79.69 103 GLN A C 1
ATOM 812 O O . GLN A 1 103 ? 22.206 -2.023 -21.933 1.00 79.69 103 GLN A O 1
ATOM 817 N N . ARG A 1 104 ? 22.283 -2.518 -19.747 1.00 81.94 104 ARG A N 1
ATOM 818 C CA . ARG A 1 104 ? 23.748 -2.598 -19.638 1.00 81.94 104 ARG A CA 1
ATOM 819 C C . ARG A 1 104 ? 24.300 -4.008 -19.877 1.00 81.94 104 ARG A C 1
ATOM 821 O O . ARG A 1 104 ? 25.508 -4.196 -19.757 1.00 81.94 104 ARG A O 1
ATOM 828 N N . ARG A 1 105 ? 23.451 -5.000 -20.175 1.00 74.62 105 ARG A N 1
ATOM 829 C CA . ARG A 1 105 ? 23.903 -6.362 -20.491 1.00 74.62 105 ARG A CA 1
ATOM 830 C C . ARG A 1 105 ? 24.635 -6.335 -21.843 1.00 74.62 105 ARG A C 1
ATOM 832 O O . ARG A 1 105 ? 24.037 -5.874 -22.815 1.00 74.62 105 ARG A O 1
ATOM 839 N N . PRO A 1 106 ? 25.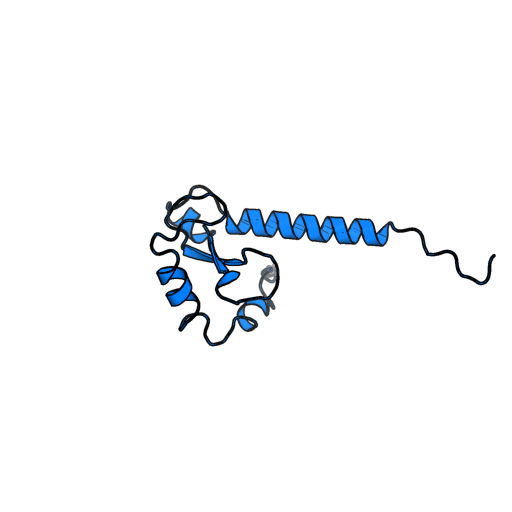895 -6.804 -21.928 1.00 77.56 106 PRO A N 1
ATOM 840 C CA . PRO A 1 106 ? 26.567 -6.925 -23.214 1.00 77.56 106 PRO A CA 1
ATOM 841 C C . PRO A 1 106 ? 25.772 -7.865 -24.137 1.00 77.56 106 PRO A C 1
ATOM 843 O O . PRO A 1 106 ? 25.158 -8.816 -23.640 1.00 77.56 106 PRO A O 1
ATOM 846 N N . PRO A 1 107 ? 25.741 -7.594 -25.454 1.00 75.81 107 PRO A N 1
ATOM 847 C CA . PRO A 1 107 ? 25.050 -8.453 -26.410 1.00 75.81 107 PRO A CA 1
ATOM 848 C C . PRO A 1 107 ? 25.602 -9.880 -26.336 1.00 75.81 107 PRO A C 1
ATOM 850 O O . PRO A 1 107 ? 26.800 -10.072 -26.121 1.00 75.81 107 PRO A O 1
ATOM 853 N N . GLU A 1 108 ? 24.731 -10.883 -26.483 1.00 73.94 108 GLU A N 1
ATOM 854 C CA . GLU A 1 108 ? 25.195 -12.271 -26.539 1.00 73.94 108 GLU A CA 1
ATOM 855 C C . GLU A 1 108 ? 26.089 -12.462 -27.771 1.00 73.94 108 GLU A C 1
ATOM 857 O O . GLU A 1 108 ? 25.729 -11.991 -28.856 1.00 73.94 108 GLU A O 1
ATOM 862 N N . PRO A 1 109 ? 27.255 -13.120 -27.631 1.00 73.44 109 PRO A N 1
ATOM 863 C CA . PRO A 1 109 ? 28.084 -13.436 -28.780 1.00 73.44 109 PRO A CA 1
ATOM 864 C C . PRO A 1 109 ? 27.279 -14.321 -29.734 1.00 73.44 109 PRO A C 1
ATOM 866 O O . PRO A 1 109 ? 26.767 -15.374 -29.354 1.00 73.44 109 PRO A O 1
ATOM 869 N N . HIS A 1 110 ? 27.123 -13.857 -30.973 1.00 56.16 110 HIS A N 1
ATOM 870 C CA . HIS A 1 110 ? 26.387 -14.598 -31.985 1.00 56.16 110 HIS A CA 1
ATOM 871 C C . HIS A 1 110 ? 27.118 -15.911 -32.317 1.00 56.16 110 HIS A C 1
ATOM 873 O O . HIS A 1 110 ? 28.335 -15.888 -32.508 1.00 56.16 110 HIS A O 1
ATOM 879 N N . PRO A 1 111 ? 26.395 -17.036 -32.487 1.00 76.88 111 PRO A N 1
ATOM 880 C CA . PRO A 1 111 ? 26.990 -18.354 -32.744 1.00 76.88 111 PRO A CA 1
ATOM 881 C C . PRO A 1 111 ? 27.718 -18.478 -34.098 1.00 76.88 111 PRO A C 1
ATOM 883 O O . PRO A 1 111 ? 28.239 -19.537 -34.414 1.00 76.88 111 PRO A O 1
ATOM 886 N N . ALA A 1 112 ? 27.763 -17.414 -34.908 1.00 65.31 112 ALA A N 1
ATOM 887 C CA . ALA A 1 112 ? 28.494 -17.369 -36.176 1.00 65.31 112 ALA A CA 1
ATOM 888 C C . ALA A 1 112 ? 29.947 -16.859 -36.040 1.00 65.31 112 ALA A C 1
ATOM 890 O O . ALA A 1 112 ? 30.622 -16.695 -37.052 1.00 65.31 112 ALA A O 1
ATOM 891 N N . PHE A 1 113 ? 30.420 -16.594 -34.817 1.00 58.66 113 PHE A N 1
ATOM 892 C CA . PHE A 1 113 ? 31.794 -16.156 -34.526 1.00 58.66 113 PHE A CA 1
ATOM 893 C C . PHE A 1 113 ? 32.471 -17.000 -33.423 1.00 58.66 113 PHE A C 1
ATOM 895 O O . PHE A 1 113 ? 33.190 -16.458 -32.583 1.00 58.66 113 PHE A O 1
ATOM 902 N N . THR A 1 114 ? 32.241 -18.317 -33.418 1.00 53.16 114 THR A N 1
ATOM 903 C CA . THR A 1 114 ? 33.095 -19.299 -32.712 1.00 53.16 114 THR A CA 1
ATOM 904 C C . THR A 1 114 ? 33.917 -20.113 -33.686 1.00 53.16 114 THR A C 1
ATOM 906 O O . THR A 1 114 ? 33.334 -20.509 -34.720 1.00 53.16 114 THR A O 1
#